Protein AF-A0A9E5SS20-F1 (afdb_monomer)

Secondary structure (DSSP, 8-state):
-BEE--GGGTT-EEEEEEEEEEB---SSS--S-EEEEEEE-SS---TTT--TTTSPP--STT-EEEEE-SSSSEEEEE-HHHHHHHHTT-----EEEEETT--SS----B--SGGG--EEEEEEEPEE-----SSS--HHHHHHT-SPEEPPPEEEEEEEEEPPP---TTSS--

Foldseek 3Di:
DFFFDCVVLAQWQFPFKKKKWAFADPPDDAFDWWKKKKFAFPDADDQAPDAPVRGGDTDPPLIWIWTDGGHRGMTITGNNVVVRVVSPPPDRRGIAIFIPPFDQDADTATDFDDPRHIKMKTKTFHFAPDDPDPDDDDVVVVVVPPPRPTDDIDIDITGIPDTHHDYPPTGGHD

Sequence (174 aa):
LIQFDLRAYANAVVSSAKLRLYSVNDGDVWNAQTTILAKRNTGAFTASSVTYNTMPASPDAGQASCTASGYNTWYEWDVKQIVQAWLSGTANYGLTLIQDGLTTARGKVFKKSGAYAPQLVLDYYWPVKIAASQGGISKQVLSMMIAPAAGPVSKKVIGMKTAPVAGPINRTVF

Solvent-accessible surface area (backbone atoms only — not comparable to full-atom values): 10159 Å² total; per-residue (Å²): 81,45,34,65,82,56,78,95,46,59,63,36,46,64,76,42,26,33,40,36,40,27,27,45,82,85,86,80,77,80,64,71,73,43,44,36,33,45,16,54,26,77,38,76,82,56,60,92,69,40,36,85,90,60,50,53,62,53,56,75,81,82,45,24,64,34,78,46,66,64,57,73,43,76,46,62,26,67,38,37,70,56,51,36,44,33,25,72,71,43,82,81,41,29,33,40,60,40,53,60,82,79,58,86,60,78,62,68,35,50,42,69,56,75,99,45,29,39,33,40,41,37,30,30,26,48,64,46,80,82,77,79,70,95,77,88,78,52,73,64,61,56,62,73,52,76,57,59,52,79,41,77,76,42,80,45,81,40,62,58,69,47,65,59,45,84,43,83,90,63,80,62,58,85

Structure (mmCIF, N/CA/C/O backbone):
data_AF-A0A9E5SS20-F1
#
_entry.id   AF-A0A9E5SS20-F1
#
loop_
_atom_site.group_PDB
_atom_site.id
_atom_site.type_symbol
_atom_site.label_atom_id
_atom_site.label_alt_id
_atom_site.label_comp_id
_atom_site.label_asym_id
_atom_site.label_entity_id
_atom_site.label_seq_id
_atom_site.pdbx_PDB_ins_code
_atom_site.Cartn_x
_atom_site.Cartn_y
_atom_site.Cartn_z
_atom_site.occupancy
_atom_site.B_iso_or_equiv
_atom_site.auth_seq_id
_atom_site.auth_comp_id
_atom_site.auth_asym_id
_atom_site.auth_atom_id
_atom_site.pdbx_PDB_model_num
ATOM 1 N N . LEU A 1 1 ? 2.650 -8.645 -6.078 1.00 84.62 1 LEU A N 1
ATOM 2 C CA . LEU A 1 1 ? 1.804 -8.731 -4.865 1.00 84.62 1 LEU A CA 1
ATOM 3 C C . LEU A 1 1 ? 2.618 -8.324 -3.647 1.00 84.62 1 LEU A C 1
ATOM 5 O O . LEU A 1 1 ? 3.794 -8.662 -3.601 1.00 84.62 1 LEU A O 1
ATOM 9 N N . ILE A 1 2 ? 2.018 -7.605 -2.699 1.00 90.19 2 ILE A N 1
ATOM 10 C CA . ILE A 1 2 ? 2.660 -7.122 -1.463 1.00 90.19 2 ILE A CA 1
ATOM 11 C C . ILE A 1 2 ? 1.679 -7.299 -0.301 1.00 90.19 2 ILE A C 1
ATOM 13 O O . ILE A 1 2 ? 0.497 -7.010 -0.459 1.00 90.19 2 ILE A O 1
ATOM 17 N N . GLN A 1 3 ? 2.143 -7.738 0.870 1.00 91.88 3 GLN A N 1
ATOM 18 C CA . GLN A 1 3 ? 1.321 -7.834 2.083 1.00 91.88 3 GLN A CA 1
ATOM 19 C C . GLN A 1 3 ? 2.079 -7.278 3.295 1.00 91.88 3 GLN A C 1
ATOM 21 O O . GLN A 1 3 ? 3.297 -7.427 3.392 1.00 91.88 3 GLN A O 1
ATOM 26 N N . PHE A 1 4 ? 1.348 -6.673 4.233 1.00 93.88 4 PHE A N 1
ATOM 27 C CA . PHE A 1 4 ? 1.859 -6.152 5.505 1.00 93.88 4 PHE A CA 1
ATOM 28 C C . PHE A 1 4 ? 1.163 -6.843 6.679 1.00 93.88 4 PHE A C 1
ATOM 30 O O . PHE A 1 4 ? -0.020 -7.177 6.581 1.00 93.88 4 PHE A O 1
ATOM 37 N N . ASP A 1 5 ? 1.876 -7.049 7.789 1.00 94.38 5 ASP A N 1
ATOM 38 C CA . ASP A 1 5 ? 1.260 -7.531 9.027 1.00 94.38 5 ASP A CA 1
ATOM 39 C C . ASP A 1 5 ? 0.675 -6.360 9.817 1.00 94.38 5 ASP A C 1
ATOM 41 O O . ASP A 1 5 ? 1.409 -5.501 10.301 1.00 94.38 5 ASP A O 1
ATOM 45 N N . LEU A 1 6 ? -0.653 -6.326 9.928 1.00 95.00 6 LEU A N 1
ATOM 46 C CA . LEU A 1 6 ? -1.383 -5.232 10.571 1.00 95.00 6 LEU A CA 1
ATOM 47 C C . LEU A 1 6 ? -2.104 -5.655 11.854 1.00 95.00 6 LEU A C 1
ATOM 49 O O . LEU A 1 6 ? -2.866 -4.873 12.415 1.00 95.00 6 LEU A O 1
ATOM 53 N N . ARG A 1 7 ? -1.869 -6.882 12.336 1.00 92.88 7 ARG A N 1
ATOM 54 C CA . ARG A 1 7 ? -2.598 -7.451 13.482 1.00 92.88 7 ARG A CA 1
ATOM 55 C C . ARG A 1 7 ? -2.479 -6.602 14.751 1.00 92.88 7 ARG A C 1
ATOM 57 O O . ARG A 1 7 ? -3.450 -6.479 15.487 1.00 92.88 7 ARG A O 1
ATOM 64 N N . ALA A 1 8 ? -1.330 -5.958 14.962 1.00 93.25 8 ALA A N 1
ATOM 65 C CA . ALA A 1 8 ? -1.085 -5.075 16.106 1.00 93.25 8 ALA A CA 1
ATOM 66 C C . ALA A 1 8 ? -1.890 -3.756 16.081 1.00 93.25 8 ALA A C 1
ATOM 68 O O . ALA A 1 8 ? -1.910 -3.037 17.076 1.00 93.25 8 ALA A O 1
ATOM 69 N N . TYR A 1 9 ? -2.544 -3.431 14.960 1.00 94.69 9 TYR A N 1
ATOM 70 C CA . TYR A 1 9 ? -3.283 -2.180 14.749 1.00 94.69 9 TYR A CA 1
ATOM 71 C C . TYR A 1 9 ? -4.789 -2.409 14.579 1.00 94.69 9 TYR A C 1
ATOM 73 O O . TYR A 1 9 ? -5.508 -1.502 14.163 1.00 94.69 9 TYR A O 1
ATOM 81 N N . ALA A 1 10 ? -5.279 -3.619 14.863 1.00 92.88 10 ALA A N 1
ATOM 82 C CA . ALA A 1 10 ? -6.698 -3.934 14.759 1.00 92.88 10 ALA A CA 1
ATOM 83 C C . ALA A 1 10 ? -7.544 -2.937 15.571 1.00 92.88 10 ALA A C 1
ATOM 85 O O . ALA A 1 10 ? -7.215 -2.613 16.713 1.00 92.88 10 ALA A O 1
ATOM 86 N N . ASN A 1 11 ? -8.644 -2.470 14.976 1.00 92.06 11 ASN A N 1
ATOM 87 C CA . ASN A 1 11 ? -9.563 -1.466 15.524 1.00 92.06 11 ASN A CA 1
ATOM 88 C C . ASN A 1 11 ? -8.988 -0.051 15.708 1.00 92.06 11 ASN A C 1
ATOM 90 O O . ASN A 1 11 ? -9.674 0.807 16.267 1.00 92.06 11 ASN A O 1
ATOM 94 N N . ALA A 1 12 ? -7.767 0.226 15.243 1.00 93.50 12 ALA A N 1
ATOM 95 C CA . ALA A 1 12 ? -7.291 1.598 15.180 1.00 93.50 12 ALA A CA 1
ATOM 96 C C . ALA A 1 12 ? -8.022 2.389 14.083 1.00 93.50 12 ALA A C 1
ATOM 98 O O . ALA A 1 12 ? -8.405 1.857 13.035 1.00 93.50 12 ALA A O 1
ATOM 99 N N . VAL A 1 13 ? -8.173 3.689 14.320 1.00 94.88 13 VAL A N 1
ATOM 100 C CA . VAL A 1 13 ? -8.615 4.650 13.315 1.00 94.88 13 VAL A CA 1
ATOM 101 C C . VAL A 1 13 ? -7.391 5.167 12.570 1.00 94.88 13 VAL A C 1
ATOM 103 O O . VAL A 1 13 ? -6.417 5.615 13.174 1.00 94.88 13 VAL A O 1
ATOM 106 N N . VAL A 1 14 ? -7.443 5.095 11.245 1.00 96.56 14 VAL A N 1
ATOM 107 C CA . VAL A 1 14 ? -6.374 5.516 10.343 1.00 96.56 14 VAL A CA 1
ATOM 108 C C . VAL A 1 14 ? -6.516 7.006 10.053 1.00 96.56 14 VAL A C 1
ATOM 110 O O . VAL A 1 14 ? -7.458 7.444 9.390 1.00 96.56 14 VAL A O 1
ATOM 113 N N . SER A 1 15 ? -5.538 7.795 10.487 1.00 96.38 15 SER A N 1
ATOM 114 C CA . SER A 1 15 ? -5.410 9.201 10.097 1.00 96.38 15 SER A CA 1
ATOM 115 C C . SER A 1 15 ? -4.852 9.315 8.676 1.00 96.38 15 SER A C 1
ATOM 117 O O . SER A 1 15 ? -5.426 10.031 7.852 1.00 96.38 15 SER A O 1
ATOM 119 N N . SER A 1 16 ? -3.795 8.554 8.372 1.00 97.38 16 SER A N 1
ATOM 120 C CA . SER A 1 16 ? -3.125 8.479 7.066 1.00 97.38 16 SER A CA 1
ATOM 121 C C . SER A 1 16 ? -2.531 7.085 6.859 1.00 97.38 16 SER A C 1
ATOM 123 O O . SER A 1 16 ? -2.025 6.490 7.808 1.00 97.38 16 SER A O 1
ATOM 125 N N . ALA A 1 17 ? -2.557 6.559 5.633 1.00 98.25 17 ALA A N 1
ATOM 126 C CA . ALA A 1 17 ? -1.771 5.379 5.292 1.00 98.25 17 ALA A CA 1
ATOM 127 C C . ALA A 1 17 ? -1.193 5.499 3.884 1.00 98.25 17 ALA A C 1
ATOM 129 O O . ALA A 1 17 ? -1.929 5.622 2.908 1.00 98.25 17 ALA A O 1
ATOM 130 N N . LYS A 1 18 ? 0.134 5.420 3.784 1.00 98.50 18 LYS A N 1
ATOM 131 C CA . LYS A 1 18 ? 0.866 5.536 2.525 1.00 98.50 18 LYS A CA 1
ATOM 132 C C . LYS A 1 18 ? 1.660 4.274 2.243 1.00 98.50 18 LYS A C 1
ATOM 134 O O . LYS A 1 18 ? 2.557 3.924 3.010 1.00 98.50 18 LYS A O 1
ATOM 139 N N . LEU A 1 19 ? 1.371 3.614 1.128 1.00 98.12 19 LEU A N 1
ATOM 140 C CA . LEU A 1 19 ? 2.280 2.616 0.568 1.00 98.12 19 LEU A CA 1
ATOM 141 C C . LEU A 1 19 ? 3.439 3.368 -0.083 1.00 98.12 19 LEU A C 1
ATOM 143 O O . LEU A 1 19 ? 3.188 4.246 -0.901 1.00 98.12 19 LEU A O 1
ATOM 147 N N . ARG A 1 20 ? 4.683 3.022 0.251 1.00 97.25 20 ARG A N 1
ATOM 148 C CA . ARG A 1 20 ? 5.891 3.600 -0.348 1.00 97.25 20 ARG A CA 1
ATOM 149 C C . ARG A 1 20 ? 6.701 2.521 -1.050 1.00 97.25 20 ARG A C 1
ATOM 151 O O . ARG A 1 20 ? 7.019 1.494 -0.446 1.00 97.25 20 ARG A O 1
ATOM 158 N N . LEU A 1 21 ? 7.062 2.778 -2.304 1.00 95.06 21 LEU A N 1
ATOM 159 C CA . LEU A 1 21 ? 7.935 1.920 -3.109 1.00 95.06 21 LEU A CA 1
ATOM 160 C C . LEU A 1 21 ? 9.080 2.745 -3.680 1.00 95.06 21 LEU A C 1
ATOM 162 O O . LEU A 1 21 ? 8.854 3.822 -4.228 1.00 95.06 21 LEU A O 1
ATOM 166 N N . TYR A 1 22 ? 10.304 2.242 -3.555 1.00 93.06 22 TYR A N 1
ATOM 167 C CA . TYR A 1 22 ? 11.481 2.925 -4.074 1.00 93.06 22 TYR A CA 1
ATOM 168 C C . TYR A 1 22 ? 11.781 2.442 -5.485 1.00 93.06 22 TYR A C 1
ATOM 170 O O . TYR A 1 22 ? 12.076 1.259 -5.689 1.00 93.06 22 TYR A O 1
ATOM 178 N N . SER A 1 23 ? 11.676 3.340 -6.459 1.00 90.44 23 SER A N 1
ATOM 179 C CA . SER A 1 23 ? 11.982 3.017 -7.847 1.00 90.44 23 SER A CA 1
ATOM 180 C C . SER A 1 23 ? 13.481 3.017 -8.086 1.00 90.44 23 SER A C 1
ATOM 182 O O . SER A 1 23 ? 14.207 3.822 -7.505 1.00 90.44 23 SER A O 1
ATOM 184 N N . VAL A 1 24 ? 13.943 2.134 -8.964 1.00 86.75 24 VAL A N 1
ATOM 185 C CA . VAL A 1 24 ? 15.347 2.040 -9.367 1.00 86.75 24 VAL A CA 1
ATOM 186 C C . VAL A 1 24 ? 15.483 2.042 -10.871 1.00 86.75 24 VAL A C 1
ATOM 188 O O . VAL A 1 24 ? 14.565 1.649 -11.584 1.00 86.75 24 VAL A O 1
ATOM 191 N N . ASN A 1 25 ? 16.656 2.462 -11.332 1.00 83.19 25 ASN A N 1
ATOM 192 C CA . ASN A 1 25 ? 17.045 2.279 -12.717 1.00 83.19 25 ASN A CA 1
ATOM 193 C C . ASN A 1 25 ? 17.511 0.830 -12.938 1.00 83.19 25 ASN A C 1
ATOM 195 O O . ASN A 1 25 ? 18.437 0.383 -12.258 1.00 83.19 25 ASN A O 1
ATOM 199 N N . ASP A 1 26 ? 16.871 0.114 -13.863 1.00 73.50 26 ASP A N 1
ATOM 200 C CA . ASP A 1 26 ? 17.283 -1.224 -14.316 1.00 73.50 26 ASP A CA 1
ATOM 201 C C . ASP A 1 26 ? 17.996 -1.212 -15.683 1.00 73.50 26 ASP A C 1
ATOM 203 O O . ASP A 1 26 ? 18.465 -2.255 -16.121 1.00 73.50 26 ASP A O 1
ATOM 207 N N . GLY A 1 27 ? 18.115 -0.044 -16.327 1.00 65.38 27 GLY A N 1
ATOM 208 C CA . GLY A 1 27 ? 18.790 0.141 -17.612 1.00 65.38 27 GLY A CA 1
ATOM 209 C C . GLY A 1 27 ? 17.920 -0.015 -18.863 1.00 65.38 27 GLY A C 1
ATOM 210 O O . GLY A 1 27 ? 18.401 0.342 -19.934 1.00 65.38 27 GLY A O 1
ATOM 211 N N . ASP A 1 28 ? 16.665 -0.474 -18.761 1.00 59.41 28 ASP A N 1
ATOM 212 C CA . ASP A 1 28 ? 15.953 -0.972 -19.947 1.00 59.41 28 ASP A CA 1
ATOM 213 C C . ASP A 1 28 ? 14.951 0.013 -20.592 1.00 59.41 28 ASP A C 1
ATOM 215 O O . ASP A 1 28 ? 14.924 0.069 -21.816 1.00 59.41 28 ASP A O 1
ATOM 219 N N . VAL A 1 29 ? 14.149 0.829 -19.875 1.00 58.62 29 VAL A N 1
ATOM 220 C CA . VAL A 1 29 ? 13.215 1.810 -20.513 1.00 58.62 29 VAL A CA 1
ATOM 221 C C . VAL A 1 29 ? 12.691 2.888 -19.518 1.00 58.62 29 VAL A C 1
ATOM 223 O O . VAL A 1 29 ? 11.607 2.693 -18.984 1.00 58.62 29 VAL A O 1
ATOM 226 N N . TRP A 1 30 ? 13.360 4.027 -19.215 1.00 54.06 30 TRP A N 1
ATOM 227 C CA . TRP A 1 30 ? 12.996 4.781 -17.970 1.00 54.06 30 TRP A CA 1
ATOM 228 C C . TRP A 1 30 ? 12.893 6.318 -17.907 1.00 54.06 30 TRP A C 1
ATOM 230 O O . TRP A 1 30 ? 13.407 6.950 -16.987 1.00 54.06 30 TRP A O 1
ATOM 240 N N . ASN A 1 31 ? 12.042 6.931 -18.727 1.00 57.00 31 ASN A N 1
ATOM 241 C CA . ASN A 1 31 ? 11.512 8.285 -18.454 1.00 57.00 31 ASN A CA 1
ATOM 242 C C . ASN A 1 31 ? 9.999 8.432 -18.670 1.00 57.00 31 ASN A C 1
ATOM 244 O O . ASN A 1 31 ? 9.422 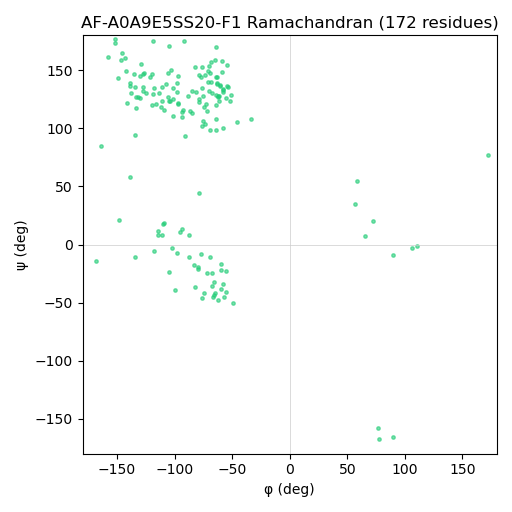9.433 -18.245 1.00 57.00 31 ASN A O 1
ATOM 248 N N . ALA A 1 32 ? 9.345 7.439 -19.278 1.00 68.00 32 ALA A N 1
ATOM 249 C CA . ALA A 1 32 ? 7.914 7.494 -19.513 1.00 68.00 32 ALA A CA 1
A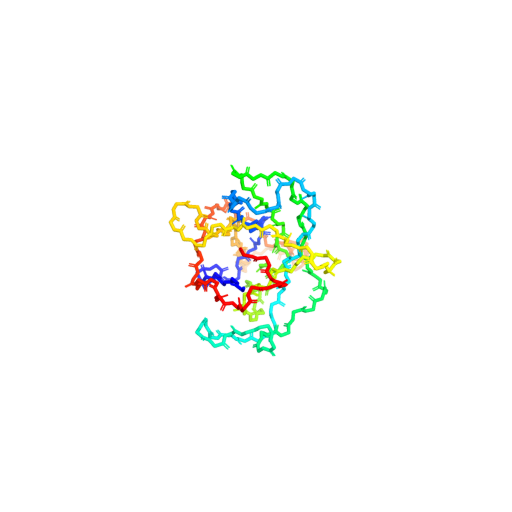TOM 250 C C . ALA A 1 32 ? 7.166 7.589 -18.181 1.00 68.00 32 ALA A C 1
ATOM 252 O O . ALA A 1 32 ? 7.392 6.811 -17.247 1.00 68.00 32 ALA A O 1
ATOM 253 N N . GLN A 1 33 ? 6.287 8.576 -18.091 1.00 80.19 33 GLN A N 1
ATOM 254 C CA . GLN A 1 33 ? 5.346 8.690 -16.997 1.00 80.19 33 GLN A CA 1
ATOM 255 C C . GLN A 1 33 ? 4.428 7.460 -17.016 1.00 80.19 33 GLN A C 1
ATOM 257 O O . GLN A 1 33 ? 3.850 7.131 -18.049 1.00 80.19 33 GLN A O 1
ATOM 262 N N . THR A 1 34 ? 4.306 6.765 -15.886 1.00 84.50 34 THR A N 1
ATOM 263 C CA . THR A 1 34 ? 3.469 5.563 -15.777 1.00 84.50 34 THR A CA 1
ATOM 264 C C . THR A 1 34 ? 2.562 5.686 -14.570 1.00 84.50 34 THR A C 1
ATOM 266 O O . THR A 1 34 ? 3.047 5.886 -13.458 1.00 84.50 34 THR A O 1
ATOM 269 N N . THR A 1 35 ? 1.259 5.522 -14.769 1.00 89.50 35 THR A N 1
ATOM 270 C CA . THR A 1 35 ? 0.310 5.397 -13.661 1.00 89.50 35 THR A CA 1
ATOM 271 C C . THR A 1 35 ? 0.262 3.949 -13.198 1.00 89.50 35 THR A C 1
ATOM 273 O O . THR A 1 35 ? 0.174 3.023 -14.002 1.00 89.50 35 THR A O 1
ATOM 276 N N . ILE A 1 36 ? 0.358 3.743 -11.890 1.00 90.44 36 ILE A N 1
ATOM 277 C CA . ILE A 1 36 ? 0.360 2.423 -11.266 1.00 90.44 36 ILE A CA 1
ATOM 278 C C . ILE A 1 36 ? -0.745 2.398 -10.223 1.00 90.44 36 ILE A C 1
ATOM 280 O O . ILE A 1 36 ? -0.836 3.286 -9.373 1.00 90.44 36 ILE A O 1
ATOM 284 N N . LEU A 1 37 ? -1.562 1.359 -10.285 1.00 93.50 37 LEU A N 1
ATOM 285 C CA . LEU A 1 37 ? -2.708 1.110 -9.431 1.00 93.50 37 LEU A CA 1
ATOM 286 C C . LEU A 1 37 ? -2.311 0.135 -8.324 1.00 93.50 37 LEU A C 1
ATOM 288 O O . LEU A 1 37 ? -1.743 -0.923 -8.595 1.00 93.50 37 LEU A O 1
ATOM 292 N N . ALA A 1 38 ? -2.637 0.477 -7.083 1.00 94.75 38 ALA A N 1
ATOM 293 C CA . ALA A 1 38 ? -2.584 -0.409 -5.933 1.00 94.75 38 ALA A CA 1
ATOM 294 C C . ALA A 1 38 ? -4.003 -0.892 -5.618 1.00 94.75 38 ALA A C 1
ATOM 296 O O . ALA A 1 38 ? -4.859 -0.121 -5.178 1.00 94.75 38 ALA A O 1
ATOM 297 N N . LYS A 1 39 ? -4.241 -2.183 -5.852 1.00 94.00 39 LYS A N 1
ATOM 298 C CA . LYS A 1 39 ? -5.566 -2.809 -5.805 1.00 94.00 39 LYS A CA 1
ATOM 299 C C . LYS A 1 39 ? -5.605 -3.867 -4.714 1.00 94.00 39 LYS A C 1
ATOM 301 O O . LYS A 1 39 ? -4.684 -4.676 -4.599 1.00 94.00 39 LYS A O 1
ATOM 306 N N . ARG A 1 40 ? -6.668 -3.889 -3.911 1.00 95.00 40 ARG A N 1
ATOM 307 C CA . ARG A 1 40 ? -6.828 -4.873 -2.833 1.00 95.00 40 ARG A CA 1
ATOM 308 C C . ARG A 1 40 ? -7.093 -6.265 -3.401 1.00 95.00 40 ARG A C 1
ATOM 310 O O . ARG A 1 40 ? -7.997 -6.437 -4.211 1.00 95.00 40 ARG A O 1
ATOM 317 N N . ASN A 1 41 ? -6.372 -7.267 -2.911 1.00 93.81 41 ASN A N 1
ATOM 318 C CA . ASN A 1 41 ? -6.647 -8.662 -3.245 1.00 93.81 41 ASN A CA 1
ATOM 319 C C . ASN A 1 41 ? -7.911 -9.159 -2.533 1.00 93.81 41 ASN A C 1
ATOM 321 O O . ASN A 1 41 ? -8.181 -8.790 -1.389 1.00 93.81 41 ASN A O 1
ATOM 325 N N . THR A 1 42 ? -8.661 -10.038 -3.190 1.00 93.38 42 THR A N 1
ATOM 326 C CA . THR A 1 42 ? -9.875 -10.667 -2.633 1.00 93.38 42 THR A CA 1
ATOM 327 C C . THR A 1 42 ? -9.639 -12.067 -2.064 1.00 93.38 42 THR A C 1
ATOM 329 O O . THR A 1 42 ? -10.526 -12.609 -1.414 1.00 93.38 42 THR A O 1
ATOM 332 N N . GLY A 1 43 ? -8.442 -12.632 -2.250 1.00 91.75 43 GLY A N 1
ATOM 333 C CA . GLY A 1 43 ? -8.070 -13.950 -1.740 1.00 91.75 43 GLY A CA 1
ATOM 334 C C . GLY A 1 43 ? -6.595 -14.034 -1.362 1.00 91.75 43 GLY A C 1
ATOM 335 O O . GLY A 1 43 ? -5.774 -13.231 -1.814 1.00 91.75 43 GLY A O 1
ATOM 336 N N . ALA A 1 44 ? -6.268 -15.005 -0.510 1.00 89.12 44 ALA A N 1
ATOM 337 C CA . ALA A 1 44 ? -4.901 -15.264 -0.074 1.00 89.12 44 ALA A CA 1
ATOM 338 C C . ALA A 1 44 ? -4.012 -15.733 -1.237 1.00 89.12 44 ALA A C 1
ATOM 340 O O . ALA A 1 44 ? -4.494 -16.241 -2.247 1.00 89.12 44 ALA A O 1
ATOM 341 N N . PHE A 1 45 ? -2.698 -15.588 -1.073 1.00 85.88 45 PHE A N 1
ATOM 342 C CA . PHE A 1 45 ? -1.717 -16.075 -2.034 1.00 85.88 45 PHE A CA 1
ATOM 343 C C . PHE A 1 45 ? -0.486 -16.631 -1.323 1.00 85.88 45 PHE A C 1
ATOM 345 O O . PHE A 1 45 ? -0.089 -16.131 -0.270 1.00 85.88 45 PHE A O 1
ATOM 352 N N . THR A 1 46 ? 0.155 -17.624 -1.940 1.00 81.06 46 THR A N 1
ATOM 353 C CA . THR A 1 46 ? 1.459 -18.128 -1.499 1.00 81.06 46 THR A CA 1
ATOM 354 C C . THR A 1 46 ? 2.531 -17.599 -2.432 1.00 81.06 46 THR A C 1
ATOM 356 O O . THR A 1 46 ? 2.483 -17.841 -3.640 1.00 81.06 46 THR A O 1
ATOM 359 N N . ALA A 1 47 ? 3.519 -16.903 -1.870 1.00 73.94 47 ALA A N 1
ATOM 360 C CA . ALA A 1 47 ? 4.536 -16.195 -2.638 1.00 73.94 47 ALA A CA 1
ATOM 361 C C . ALA A 1 47 ? 5.380 -17.096 -3.573 1.00 73.94 47 ALA A C 1
ATOM 363 O O . ALA A 1 47 ? 6.013 -16.605 -4.488 1.00 73.94 47 ALA A O 1
ATOM 364 N N . SER A 1 48 ? 5.406 -18.413 -3.402 1.00 75.69 48 SER A N 1
ATOM 365 C CA . SER A 1 48 ? 6.107 -19.314 -4.331 1.00 75.69 48 SER A CA 1
ATOM 366 C C . SER A 1 48 ? 5.260 -19.769 -5.529 1.00 75.69 48 SER A C 1
ATOM 368 O O . SER A 1 48 ? 5.797 -20.363 -6.454 1.00 75.69 48 SER A O 1
ATOM 370 N N . SER A 1 49 ? 3.947 -19.514 -5.521 1.00 73.00 49 SER A N 1
ATOM 371 C CA . SER A 1 49 ? 2.975 -20.116 -6.460 1.00 73.00 49 SER A CA 1
ATOM 372 C C . SER A 1 49 ? 2.249 -19.116 -7.365 1.00 73.00 49 SER A C 1
ATOM 374 O O . SER A 1 49 ? 1.470 -19.500 -8.239 1.00 73.00 49 SER A O 1
ATOM 376 N N . VAL A 1 50 ? 2.467 -17.819 -7.143 1.00 80.56 50 VAL A N 1
ATOM 377 C CA . VAL A 1 50 ? 1.774 -16.773 -7.897 1.00 80.56 50 VAL A CA 1
ATOM 378 C C . VAL A 1 50 ? 2.427 -16.601 -9.257 1.00 80.56 50 VAL A C 1
ATOM 380 O O . VAL A 1 50 ? 3.601 -16.268 -9.377 1.00 80.56 50 VAL A O 1
ATOM 383 N N . THR A 1 51 ? 1.600 -16.723 -10.278 1.00 80.25 51 THR A N 1
ATOM 384 C CA . THR A 1 51 ? 1.856 -16.335 -11.658 1.00 80.25 51 THR A CA 1
ATOM 385 C C . THR A 1 51 ? 0.838 -15.267 -12.050 1.00 80.25 51 THR A C 1
ATOM 387 O O . THR A 1 51 ? -0.087 -14.977 -11.290 1.00 80.25 51 THR A O 1
ATOM 390 N N . TYR A 1 52 ? 0.957 -14.706 -13.254 1.00 71.88 52 TYR A N 1
ATOM 391 C CA . TYR A 1 52 ? -0.070 -13.804 -13.786 1.00 71.88 52 TYR A CA 1
ATOM 392 C C . TYR A 1 52 ? -1.465 -14.454 -13.799 1.00 71.88 52 TYR A C 1
ATOM 394 O O . TYR A 1 52 ? -2.444 -13.825 -13.415 1.00 71.88 52 TYR A O 1
ATOM 402 N N . ASN A 1 53 ? -1.544 -15.736 -14.163 1.00 77.56 53 ASN A N 1
ATOM 403 C CA . ASN A 1 53 ? -2.811 -16.465 -14.263 1.00 77.56 53 ASN A CA 1
ATOM 404 C C . ASN A 1 53 ? -3.344 -16.944 -12.905 1.00 77.56 53 ASN A C 1
ATOM 406 O O . ASN A 1 53 ? -4.522 -17.261 -12.792 1.00 77.56 53 ASN A O 1
ATOM 410 N N . THR A 1 54 ? -2.485 -17.029 -11.884 1.00 81.81 54 THR A N 1
ATOM 411 C CA . THR A 1 54 ? -2.839 -17.559 -10.555 1.00 81.81 54 THR A CA 1
ATOM 412 C C . THR A 1 54 ? -2.848 -16.487 -9.465 1.00 81.81 54 THR A C 1
ATOM 414 O O . THR A 1 54 ? -2.972 -16.810 -8.283 1.00 81.81 54 THR A O 1
ATOM 417 N N . MET A 1 55 ? -2.709 -15.206 -9.825 1.00 82.94 55 MET A N 1
ATOM 418 C CA . MET A 1 55 ? -2.818 -14.121 -8.854 1.00 82.94 55 MET A CA 1
ATOM 419 C C . MET A 1 55 ? -4.266 -13.965 -8.359 1.00 82.94 55 MET A C 1
ATOM 421 O O . MET A 1 55 ? -5.204 -14.177 -9.130 1.00 82.94 55 MET A O 1
ATOM 425 N N . PRO A 1 56 ? -4.478 -13.556 -7.095 1.00 88.19 56 PRO A N 1
ATOM 426 C CA . PRO A 1 56 ? -5.818 -13.269 -6.598 1.00 88.19 56 PRO A CA 1
ATOM 427 C C . PRO A 1 56 ? -6.511 -12.175 -7.411 1.00 88.19 56 PRO A C 1
ATOM 429 O O . PRO A 1 56 ? -5.875 -11.213 -7.851 1.00 88.19 56 PRO A O 1
ATOM 432 N N . ALA A 1 57 ? -7.836 -12.262 -7.527 1.00 91.12 57 ALA A N 1
ATOM 433 C CA . ALA A 1 57 ? -8.618 -11.192 -8.130 1.00 91.12 57 ALA A CA 1
ATOM 434 C C . ALA A 1 57 ? -8.461 -9.885 -7.332 1.00 91.12 57 ALA A C 1
ATOM 436 O O . ALA A 1 57 ? -8.508 -9.880 -6.094 1.00 91.12 57 ALA A O 1
ATOM 437 N N . SER A 1 58 ? -8.290 -8.778 -8.055 1.00 91.00 58 SER A N 1
ATOM 438 C CA . SER A 1 58 ? -8.085 -7.440 -7.499 1.00 91.00 58 SER A CA 1
ATOM 439 C C . SER A 1 58 ? -8.970 -6.411 -8.232 1.00 91.00 58 SER A C 1
ATOM 441 O O . SER A 1 58 ? -8.606 -5.933 -9.312 1.00 91.00 58 SER A O 1
ATOM 443 N N . PRO A 1 59 ? -10.171 -6.102 -7.704 1.00 90.62 59 PRO A N 1
ATOM 444 C CA . PRO A 1 59 ? -11.123 -5.198 -8.356 1.00 90.62 59 PRO A CA 1
ATOM 445 C C . PRO A 1 59 ? -10.620 -3.748 -8.381 1.00 90.62 59 PRO A C 1
ATOM 447 O O . PRO A 1 59 ? -9.797 -3.360 -7.554 1.00 90.62 59 PRO A O 1
ATOM 450 N N . ASP A 1 60 ? -11.131 -2.943 -9.318 1.00 89.75 60 ASP A N 1
ATOM 451 C CA . ASP A 1 60 ? -10.798 -1.510 -9.437 1.00 89.75 60 ASP A CA 1
ATOM 452 C C . ASP A 1 60 ? -11.418 -0.652 -8.325 1.00 89.75 60 ASP A C 1
ATOM 454 O O . ASP A 1 60 ? -10.907 0.414 -7.986 1.00 89.75 60 ASP A O 1
ATOM 458 N N . ALA A 1 61 ? -12.523 -1.113 -7.731 1.00 89.50 61 ALA A N 1
ATOM 459 C CA . ALA A 1 61 ? -13.223 -0.376 -6.688 1.00 89.50 61 ALA A CA 1
ATOM 460 C C . ALA A 1 61 ? -12.326 -0.149 -5.458 1.00 89.50 61 ALA A C 1
ATOM 462 O O . ALA A 1 61 ? -11.830 -1.098 -4.846 1.00 89.50 61 ALA A O 1
ATOM 463 N N . GLY A 1 62 ? -12.151 1.121 -5.079 1.00 88.31 62 GLY A N 1
ATOM 464 C CA . GLY A 1 62 ? -11.339 1.515 -3.924 1.00 88.31 62 GLY A CA 1
ATOM 465 C C . GLY A 1 62 ? -9.829 1.361 -4.128 1.00 88.31 62 GLY A C 1
ATOM 466 O O . GLY A 1 62 ? -9.098 1.264 -3.143 1.00 88.31 62 GLY A O 1
ATOM 467 N N . GLN A 1 63 ? -9.356 1.299 -5.378 1.00 95.06 63 GLN A N 1
ATOM 468 C CA . GLN A 1 63 ? -7.927 1.311 -5.682 1.00 95.06 63 GLN A CA 1
ATOM 469 C C . GLN A 1 63 ? -7.288 2.675 -5.406 1.00 95.06 63 GLN A C 1
ATOM 471 O O . GLN A 1 63 ? -7.933 3.716 -5.512 1.00 95.06 63 GLN A O 1
ATOM 476 N N . ALA A 1 64 ? -5.990 2.662 -5.123 1.00 97.00 64 ALA A N 1
ATOM 477 C CA . ALA A 1 64 ? -5.167 3.863 -5.077 1.00 97.00 64 ALA A CA 1
ATOM 478 C C . ALA A 1 64 ? -4.308 3.957 -6.340 1.00 97.00 64 ALA A C 1
ATOM 480 O O . ALA A 1 64 ? -3.896 2.933 -6.881 1.00 97.00 64 ALA A O 1
ATOM 481 N N . SER A 1 65 ? -3.967 5.163 -6.783 1.00 95.88 65 SER A N 1
ATOM 482 C CA . SER A 1 65 ? -3.111 5.381 -7.953 1.00 95.88 65 SER A CA 1
ATOM 483 C C . SER A 1 65 ? -1.929 6.284 -7.623 1.00 95.88 65 SER A C 1
ATOM 485 O O . SER A 1 65 ? -2.054 7.210 -6.826 1.00 95.88 65 SER A O 1
ATOM 487 N N . CYS A 1 66 ? -0.801 6.048 -8.283 1.00 94.62 66 CYS A N 1
ATOM 488 C CA . CYS A 1 66 ? 0.352 6.940 -8.267 1.00 94.62 66 CYS A CA 1
ATOM 489 C C . CYS A 1 66 ? 0.915 7.042 -9.680 1.00 94.62 66 CYS A C 1
ATOM 491 O O . CYS A 1 66 ? 1.154 6.022 -10.332 1.00 94.62 66 CYS A O 1
ATOM 493 N N . THR A 1 67 ? 1.139 8.268 -10.134 1.00 91.69 67 THR A N 1
ATOM 494 C CA . THR A 1 67 ? 1.780 8.543 -11.416 1.00 91.69 67 THR A CA 1
ATOM 495 C C . THR A 1 67 ? 3.271 8.735 -11.185 1.00 91.69 67 THR A C 1
ATOM 497 O O . THR A 1 67 ? 3.697 9.721 -10.590 1.00 91.69 67 THR A O 1
ATOM 500 N N . ALA A 1 68 ? 4.066 7.769 -11.636 1.00 87.00 68 ALA A N 1
ATOM 501 C CA . ALA A 1 68 ? 5.500 7.721 -11.406 1.00 87.00 68 ALA A CA 1
ATOM 502 C C . ALA A 1 68 ? 6.294 8.181 -12.639 1.00 87.00 68 ALA A C 1
ATOM 504 O O . ALA A 1 68 ? 6.169 7.613 -13.729 1.00 87.00 68 ALA A O 1
ATOM 505 N N . SER A 1 69 ? 7.170 9.167 -12.445 1.00 84.75 69 SER A N 1
ATOM 506 C CA . SER A 1 69 ? 8.088 9.712 -13.455 1.00 84.75 69 SER A CA 1
ATOM 507 C C . SER A 1 69 ? 9.512 9.811 -12.905 1.00 84.75 69 SER A C 1
ATOM 509 O O . SER A 1 69 ? 9.713 10.427 -11.856 1.00 84.75 69 SER A O 1
ATOM 511 N N . GLY A 1 70 ? 10.492 9.239 -13.605 1.00 85.31 70 GLY A N 1
ATOM 512 C CA . GLY A 1 70 ? 11.874 9.126 -13.122 1.00 85.31 70 GLY A CA 1
ATOM 513 C C . GLY A 1 70 ? 12.146 7.845 -12.321 1.00 85.31 70 GLY A C 1
ATOM 514 O O . GLY A 1 70 ? 11.375 6.887 -12.388 1.00 85.31 70 GLY A O 1
ATOM 515 N N . TYR A 1 71 ? 13.278 7.826 -11.610 1.00 88.19 71 TYR A N 1
ATOM 516 C CA . TYR A 1 71 ? 13.800 6.682 -10.851 1.00 88.19 71 TYR A CA 1
ATOM 517 C C . TYR A 1 71 ? 14.656 7.150 -9.654 1.00 88.19 71 TYR A C 1
ATOM 519 O O . TYR A 1 71 ? 14.873 8.346 -9.471 1.00 88.19 71 TYR A O 1
ATOM 527 N N . ASN A 1 72 ? 15.148 6.209 -8.835 1.00 90.12 72 ASN A N 1
ATOM 528 C CA . ASN A 1 72 ? 15.926 6.454 -7.607 1.00 90.12 72 ASN A CA 1
ATOM 529 C C . ASN A 1 72 ? 15.197 7.336 -6.580 1.00 90.12 72 ASN A C 1
ATOM 531 O O . ASN A 1 72 ? 15.806 8.115 -5.844 1.00 90.12 72 ASN A O 1
ATOM 535 N N . THR A 1 73 ? 13.877 7.187 -6.508 1.00 92.88 73 THR A N 1
ATOM 536 C CA . THR A 1 73 ? 13.023 7.944 -5.594 1.00 92.88 73 THR A CA 1
ATOM 537 C C . THR A 1 73 ? 11.882 7.089 -5.055 1.00 92.88 73 THR A C 1
ATOM 539 O O . THR A 1 73 ? 11.530 6.052 -5.623 1.00 92.88 73 THR A O 1
ATOM 542 N N . TRP A 1 74 ? 11.306 7.529 -3.940 1.00 95.62 74 TRP A N 1
ATOM 543 C CA . TRP A 1 74 ? 10.106 6.937 -3.365 1.00 95.62 74 TRP A CA 1
ATOM 544 C C . TRP A 1 74 ? 8.862 7.465 -4.074 1.00 95.62 74 TRP A C 1
ATOM 546 O O . TRP A 1 74 ? 8.670 8.674 -4.176 1.00 95.62 74 TRP A O 1
ATOM 556 N N . TYR A 1 75 ? 7.985 6.552 -4.476 1.00 95.50 75 TYR A N 1
ATOM 557 C CA . TYR A 1 75 ? 6.619 6.861 -4.884 1.00 95.50 75 TYR A CA 1
ATOM 558 C C . TYR A 1 75 ? 5.645 6.422 -3.806 1.00 95.50 75 TYR A C 1
ATOM 560 O O . TYR A 1 75 ? 5.896 5.438 -3.101 1.00 95.50 75 TYR A O 1
ATOM 568 N N . GLU A 1 76 ? 4.550 7.166 -3.675 1.00 97.88 76 GLU A N 1
ATOM 569 C CA . GLU A 1 76 ? 3.580 6.982 -2.604 1.00 97.88 76 GLU A CA 1
ATOM 570 C C . GLU A 1 76 ? 2.166 6.824 -3.162 1.00 97.88 76 GLU A C 1
ATOM 572 O O . GLU A 1 76 ? 1.742 7.587 -4.030 1.00 97.88 76 GLU A O 1
ATOM 577 N N . TRP A 1 77 ? 1.431 5.856 -2.623 1.00 98.12 77 TRP A N 1
ATOM 578 C CA . TRP A 1 77 ? 0.004 5.667 -2.867 1.00 98.12 77 TRP A CA 1
ATOM 579 C C . TRP A 1 77 ? -0.743 5.935 -1.567 1.00 98.12 77 TRP A C 1
ATOM 581 O O . TRP A 1 77 ? -0.391 5.353 -0.536 1.00 98.12 77 TRP A O 1
ATOM 591 N N . ASP A 1 78 ? -1.785 6.765 -1.615 1.00 98.25 78 ASP A N 1
ATOM 592 C CA . ASP A 1 78 ? -2.722 6.897 -0.498 1.00 98.25 78 ASP A CA 1
ATOM 593 C C . ASP A 1 78 ? -3.621 5.659 -0.442 1.00 98.25 78 ASP A C 1
ATOM 595 O O . ASP A 1 78 ? -4.534 5.486 -1.244 1.00 98.25 78 ASP A O 1
ATOM 599 N N . VAL A 1 79 ? -3.334 4.778 0.512 1.00 98.25 79 VAL A N 1
ATOM 600 C CA . VAL A 1 79 ? -4.060 3.524 0.738 1.00 98.25 79 VAL A CA 1
ATOM 601 C C . VAL A 1 79 ? -4.885 3.581 2.023 1.00 98.25 79 VAL A C 1
ATOM 603 O O . VAL A 1 79 ? -5.282 2.536 2.544 1.00 98.25 79 VAL A O 1
ATOM 606 N N . LYS A 1 80 ? -5.166 4.783 2.549 1.00 97.88 80 LYS A N 1
ATOM 607 C CA . LYS A 1 80 ? -5.905 4.991 3.803 1.00 97.88 80 LYS A CA 1
ATOM 608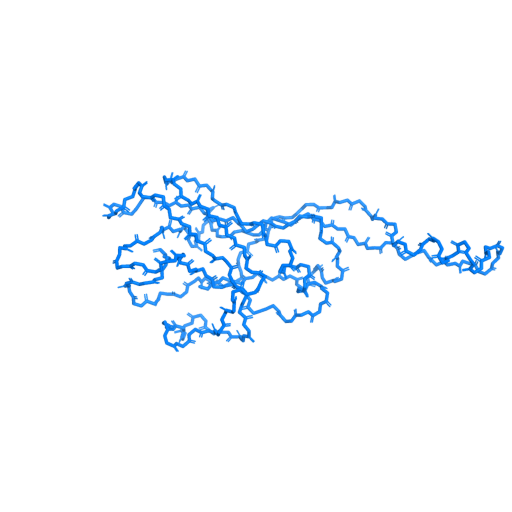 C C . LYS A 1 80 ? -7.199 4.193 3.863 1.00 97.88 80 LYS A C 1
ATOM 610 O O . LYS A 1 80 ? -7.429 3.496 4.846 1.00 97.88 80 LYS A O 1
ATOM 615 N N . GLN A 1 81 ? -8.030 4.271 2.825 1.00 96.88 81 GLN A N 1
ATOM 616 C CA . GLN A 1 81 ? -9.327 3.589 2.806 1.00 96.88 81 GLN A CA 1
ATOM 617 C C . GLN A 1 81 ? -9.176 2.062 2.833 1.00 96.88 81 GLN A C 1
ATOM 619 O O . GLN A 1 81 ? -9.876 1.386 3.586 1.00 96.88 81 GLN A O 1
ATOM 624 N N . ILE A 1 82 ? -8.220 1.522 2.069 1.00 97.44 82 ILE A N 1
ATOM 625 C CA . ILE A 1 82 ? -7.928 0.083 2.037 1.00 97.44 82 ILE A CA 1
ATOM 626 C C . ILE A 1 82 ? -7.460 -0.391 3.418 1.00 97.44 82 ILE A C 1
ATOM 628 O O . ILE A 1 82 ? -7.968 -1.383 3.942 1.00 97.44 82 ILE A O 1
ATOM 632 N N . VAL A 1 83 ? -6.517 0.337 4.022 1.00 97.81 83 VAL A N 1
ATOM 633 C CA . VAL A 1 83 ? -5.965 -0.005 5.336 1.00 97.81 83 VAL A CA 1
ATOM 634 C C . VAL A 1 83 ? -7.028 0.121 6.422 1.00 97.81 83 VAL A C 1
ATOM 636 O O . VAL A 1 83 ? -7.163 -0.798 7.223 1.00 97.81 83 VAL A O 1
ATOM 639 N N . GLN A 1 84 ? -7.836 1.184 6.417 1.00 97.50 84 GLN A N 1
ATOM 640 C CA . GLN A 1 84 ? -8.941 1.343 7.364 1.00 97.50 84 GLN A CA 1
ATOM 641 C C . GLN A 1 84 ? -9.914 0.163 7.284 1.00 97.50 84 GLN A C 1
ATOM 643 O O . GLN A 1 84 ? -10.274 -0.389 8.320 1.00 97.50 84 GLN A O 1
ATOM 648 N N . ALA A 1 85 ? -10.290 -0.276 6.078 1.00 96.38 85 ALA A N 1
ATOM 649 C CA . ALA A 1 85 ? -11.169 -1.430 5.908 1.00 96.38 85 ALA A CA 1
ATOM 650 C C . ALA A 1 85 ? -10.571 -2.711 6.516 1.00 96.38 85 ALA A C 1
ATOM 652 O O . ALA A 1 85 ? -11.302 -3.500 7.119 1.00 96.38 85 ALA A O 1
ATOM 653 N N . TRP A 1 86 ? -9.253 -2.912 6.400 1.00 96.81 86 TRP A N 1
ATOM 654 C CA . TRP A 1 86 ? -8.569 -4.036 7.041 1.00 96.81 86 TRP A CA 1
ATOM 655 C C . TRP A 1 86 ? -8.565 -3.938 8.567 1.00 96.81 86 TRP A C 1
ATOM 657 O O . TRP A 1 86 ? -8.872 -4.919 9.241 1.00 96.81 86 TRP A O 1
ATOM 667 N N . LEU A 1 87 ? -8.259 -2.762 9.124 1.00 96.56 87 LEU A N 1
ATOM 668 C CA . LEU A 1 87 ? -8.246 -2.562 10.578 1.00 96.56 87 LEU A CA 1
ATOM 669 C C . LEU A 1 87 ? -9.650 -2.649 11.193 1.00 96.56 87 LEU A C 1
ATOM 671 O O . LEU A 1 87 ? -9.771 -3.000 12.365 1.00 96.56 87 LEU A O 1
ATOM 675 N N . SER A 1 88 ? -10.693 -2.386 10.401 1.00 95.50 88 SER A N 1
ATOM 676 C CA . SER A 1 88 ? -12.108 -2.524 10.771 1.00 95.50 88 SER A CA 1
ATOM 677 C C . SER A 1 88 ? -12.686 -3.929 10.540 1.00 95.50 88 SER A C 1
ATOM 679 O O . SER A 1 88 ? -13.890 -4.115 10.686 1.00 95.50 88 SER A O 1
ATOM 681 N N . GLY A 1 89 ? -11.857 -4.922 10.194 1.00 93.94 89 GLY A N 1
ATOM 682 C CA . GLY A 1 89 ? -12.254 -6.335 10.166 1.00 93.94 89 GLY A CA 1
ATOM 683 C C . GLY A 1 89 ? -12.346 -6.973 8.781 1.00 93.94 89 GLY A C 1
ATOM 684 O O . GLY A 1 89 ? -12.603 -8.173 8.689 1.00 93.94 89 GLY A O 1
ATOM 685 N N . THR A 1 90 ? -12.091 -6.238 7.694 1.00 94.81 90 THR A N 1
ATOM 686 C CA . THR A 1 90 ? -11.954 -6.890 6.385 1.00 94.81 90 THR A CA 1
ATOM 687 C C . THR A 1 90 ? -10.652 -7.687 6.318 1.00 94.81 90 THR A C 1
ATOM 689 O O . THR A 1 90 ? -9.601 -7.215 6.748 1.00 94.81 90 THR A O 1
ATOM 692 N N . ALA A 1 91 ? -10.678 -8.873 5.710 1.00 94.69 91 ALA A N 1
ATOM 693 C CA . ALA A 1 91 ? -9.476 -9.676 5.529 1.00 94.69 91 ALA A CA 1
ATOM 694 C C . ALA A 1 91 ? -8.377 -8.922 4.748 1.00 94.69 91 ALA A C 1
ATOM 696 O O . ALA A 1 91 ? -8.607 -8.351 3.677 1.00 94.69 91 ALA A O 1
ATOM 697 N N . ASN A 1 92 ? -7.156 -8.946 5.288 1.00 94.62 92 ASN A N 1
ATOM 698 C CA . ASN A 1 92 ? -5.967 -8.389 4.649 1.00 94.62 92 ASN A CA 1
ATOM 699 C C . ASN A 1 92 ? -5.266 -9.459 3.803 1.00 94.62 92 ASN A C 1
ATOM 701 O O . ASN A 1 92 ? -4.407 -10.196 4.291 1.00 94.62 92 ASN A O 1
ATOM 705 N N . TYR A 1 93 ? -5.600 -9.504 2.517 1.00 93.50 93 TYR A N 1
ATOM 706 C CA . TYR A 1 93 ? -4.939 -10.360 1.528 1.00 93.50 93 TYR A CA 1
ATOM 707 C C . TYR A 1 93 ? -3.822 -9.652 0.747 1.00 93.50 93 TYR A C 1
ATOM 709 O O . TYR A 1 93 ? -3.316 -10.184 -0.240 1.00 93.50 93 TYR A O 1
ATOM 717 N N . GLY A 1 94 ? -3.425 -8.450 1.170 1.00 93.06 94 GLY A N 1
ATOM 718 C CA . GLY A 1 94 ? -2.423 -7.645 0.482 1.00 93.06 94 GLY A CA 1
ATOM 719 C C . GLY A 1 94 ? -2.939 -6.917 -0.765 1.00 93.06 94 GLY A C 1
ATOM 720 O O . GLY A 1 94 ? -4.143 -6.791 -1.002 1.00 93.06 94 GLY A O 1
ATOM 721 N N . LEU A 1 95 ? -1.985 -6.404 -1.539 1.00 93.19 95 LEU A N 1
ATOM 722 C CA . LEU A 1 95 ? -2.180 -5.555 -2.709 1.00 93.19 95 LEU A CA 1
ATOM 723 C C . LEU A 1 95 ? -1.564 -6.184 -3.960 1.00 93.19 95 LEU A C 1
ATOM 725 O O . LEU A 1 95 ? -0.468 -6.758 -3.911 1.00 93.19 95 LEU A O 1
ATOM 729 N N . THR A 1 96 ? -2.224 -5.990 -5.097 1.00 91.56 96 THR A N 1
ATOM 730 C CA . THR A 1 96 ? -1.625 -6.115 -6.428 1.00 91.56 96 THR A CA 1
ATOM 731 C C . THR A 1 96 ? -1.247 -4.732 -6.943 1.00 91.56 96 THR A C 1
ATOM 733 O O . THR A 1 96 ? -1.998 -3.776 -6.760 1.00 91.56 96 THR A O 1
ATOM 736 N N . LEU A 1 97 ? -0.076 -4.638 -7.576 1.00 89.62 97 LEU A N 1
ATOM 737 C CA . LEU A 1 97 ? 0.366 -3.450 -8.299 1.00 89.62 97 LEU A CA 1
ATOM 738 C C . LEU A 1 97 ? 0.243 -3.723 -9.788 1.00 89.62 97 LEU A C 1
ATOM 740 O O . LEU A 1 97 ? 0.803 -4.706 -10.275 1.00 89.62 97 LEU A O 1
ATOM 744 N N . ILE A 1 98 ? -0.501 -2.876 -10.486 1.00 86.12 98 ILE A N 1
ATOM 745 C CA . ILE A 1 98 ? -0.787 -3.037 -11.911 1.00 86.12 98 ILE A CA 1
ATOM 746 C C . ILE A 1 98 ? -0.588 -1.689 -12.589 1.00 86.12 98 ILE A C 1
ATOM 748 O O . ILE A 1 98 ? -1.010 -0.666 -12.063 1.00 86.12 98 ILE A O 1
ATOM 752 N N . GLN A 1 99 ? 0.071 -1.675 -13.743 1.00 85.31 99 GLN A N 1
ATOM 753 C CA . GLN A 1 99 ? 0.134 -0.475 -14.567 1.00 85.31 99 GLN A CA 1
ATOM 754 C C . GLN A 1 99 ? -1.256 -0.165 -15.132 1.00 85.31 99 GLN A C 1
ATOM 756 O O . GLN A 1 99 ? -1.907 -1.044 -15.697 1.00 85.31 99 GLN A O 1
ATOM 761 N N . ASP A 1 100 ? -1.687 1.083 -14.991 1.00 85.56 100 ASP A N 1
ATOM 762 C CA . ASP A 1 100 ? -2.912 1.564 -15.615 1.00 85.56 100 ASP A CA 1
ATOM 763 C C . ASP A 1 100 ? -2.748 1.615 -17.141 1.00 85.56 100 ASP A C 1
ATOM 765 O O . ASP A 1 100 ? -1.679 1.975 -17.643 1.00 85.56 100 ASP A O 1
ATOM 769 N N . GLY A 1 101 ? -3.788 1.223 -17.878 1.00 77.25 101 GLY A N 1
ATOM 770 C CA . GLY A 1 101 ? -3.739 1.139 -19.339 1.00 77.25 101 GLY A CA 1
ATOM 771 C C . GLY A 1 101 ? -2.644 0.199 -19.855 1.00 77.25 101 GLY A C 1
ATOM 772 O O . GLY A 1 101 ? -1.795 0.625 -20.632 1.00 77.25 101 GLY A O 1
ATOM 773 N N . LEU A 1 102 ? -2.641 -1.059 -19.391 1.00 65.50 102 LEU A N 1
ATOM 774 C CA . LEU A 1 102 ? -1.674 -2.116 -19.737 1.00 65.50 102 LEU A CA 1
ATOM 775 C C . LEU A 1 102 ? -1.163 -2.028 -21.189 1.00 65.50 102 LEU A C 1
ATOM 777 O O . LEU A 1 102 ? -1.876 -2.374 -22.131 1.00 65.50 102 LEU A O 1
ATOM 781 N N . THR A 1 103 ? 0.097 -1.622 -21.363 1.00 64.94 103 THR A N 1
ATOM 782 C CA . THR A 1 103 ? 0.786 -1.625 -22.661 1.00 64.94 103 THR A CA 1
ATOM 783 C C . THR A 1 103 ? 1.788 -2.780 -22.742 1.00 64.94 103 THR A C 1
ATOM 785 O O . THR A 1 103 ? 2.052 -3.475 -21.760 1.00 64.94 103 THR A O 1
ATOM 788 N N . THR A 1 104 ? 2.347 -3.026 -23.929 1.00 58.66 104 THR A N 1
ATOM 789 C CA . THR A 1 104 ? 3.458 -3.977 -24.122 1.00 58.66 104 THR A CA 1
ATOM 790 C C . THR A 1 104 ? 4.812 -3.417 -23.679 1.00 58.66 104 THR A C 1
ATOM 792 O O . THR A 1 104 ? 5.786 -4.165 -23.637 1.00 58.66 104 THR A O 1
ATOM 795 N N . ALA A 1 105 ? 4.890 -2.125 -23.344 1.00 61.41 105 ALA A N 1
ATOM 796 C CA . ALA A 1 105 ? 6.097 -1.515 -22.807 1.00 61.41 105 ALA A CA 1
ATOM 797 C C . ALA A 1 105 ? 6.274 -1.895 -21.332 1.00 61.41 105 ALA A C 1
ATOM 799 O O . ALA A 1 105 ? 5.303 -1.997 -20.579 1.00 61.41 105 ALA A O 1
ATOM 800 N N . ARG A 1 106 ? 7.528 -2.079 -20.908 1.00 62.50 106 ARG A N 1
ATOM 801 C CA . ARG A 1 106 ? 7.848 -2.282 -19.492 1.00 62.50 106 ARG A CA 1
ATOM 802 C C . ARG A 1 106 ? 7.344 -1.083 -18.675 1.00 62.50 106 ARG A C 1
ATOM 804 O O . ARG A 1 106 ? 7.562 0.061 -19.067 1.00 62.50 106 ARG A O 1
ATOM 811 N N . GLY A 1 107 ? 6.660 -1.370 -17.563 1.00 70.25 107 GLY A N 1
ATOM 812 C CA . GLY A 1 107 ? 6.284 -0.425 -16.498 1.00 70.25 107 GLY A CA 1
ATOM 813 C C . GLY A 1 107 ? 7.349 -0.379 -15.393 1.00 70.25 107 GLY A C 1
ATOM 814 O O . GLY A 1 107 ? 8.323 -1.112 -15.482 1.00 70.25 107 GLY A O 1
ATOM 815 N N . LYS A 1 108 ? 7.220 0.507 -14.394 1.00 79.31 108 LYS A N 1
ATOM 816 C CA . LYS A 1 108 ? 8.301 0.845 -13.433 1.00 79.31 108 LYS A CA 1
ATOM 817 C C . LYS A 1 108 ? 8.902 -0.363 -12.696 1.00 79.31 108 LYS A C 1
ATOM 819 O O . LYS A 1 108 ? 8.223 -1.350 -12.434 1.00 79.31 108 LYS A O 1
ATOM 824 N N . VAL A 1 109 ? 10.152 -0.210 -12.261 1.00 82.50 109 VAL A N 1
ATOM 825 C CA . VAL A 1 109 ? 10.861 -1.188 -11.421 1.00 82.50 109 VAL A CA 1
ATOM 826 C C . VAL A 1 109 ? 11.004 -0.666 -10.000 1.00 82.50 109 VAL A C 1
ATOM 828 O O . VAL A 1 109 ? 11.321 0.513 -9.797 1.00 82.50 109 VAL A O 1
ATOM 831 N N . PHE A 1 110 ? 10.789 -1.540 -9.011 1.00 87.81 110 PHE A N 1
ATOM 832 C CA . PHE A 1 110 ? 10.851 -1.197 -7.586 1.00 87.81 110 PHE A CA 1
ATOM 833 C C . PHE A 1 110 ? 11.727 -2.153 -6.774 1.00 87.81 110 PHE A C 1
ATOM 835 O O . PHE A 1 110 ? 11.744 -3.369 -6.980 1.00 87.81 110 PHE A O 1
ATOM 842 N N . LYS A 1 111 ? 12.419 -1.610 -5.766 1.00 89.31 111 LYS A N 1
ATOM 843 C CA .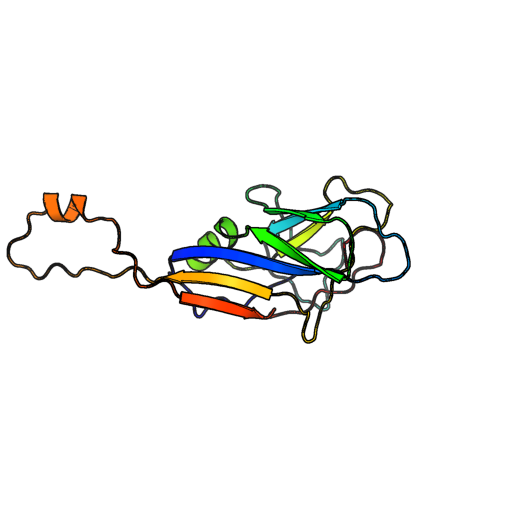 LYS A 1 111 ? 13.167 -2.418 -4.795 1.00 89.31 111 LYS A CA 1
ATOM 844 C C . LYS A 1 111 ? 12.229 -3.317 -3.989 1.00 89.31 111 LYS A C 1
ATOM 846 O O . LYS A 1 111 ? 11.163 -2.906 -3.540 1.00 89.31 111 LYS A O 1
ATOM 851 N N . LYS A 1 112 ? 12.674 -4.558 -3.773 1.00 83.38 112 LYS A N 1
ATOM 852 C CA . LYS A 1 112 ? 11.903 -5.626 -3.111 1.00 83.38 112 LYS A CA 1
ATOM 853 C C . LYS A 1 112 ? 12.362 -5.893 -1.675 1.00 83.38 112 LYS A C 1
ATOM 855 O O . LYS A 1 112 ? 11.596 -6.425 -0.879 1.00 83.38 112 LYS A O 1
ATOM 860 N N . SER A 1 113 ? 13.604 -5.546 -1.348 1.00 85.88 113 SER A N 1
ATOM 861 C CA . SER A 1 113 ? 14.262 -5.884 -0.082 1.00 85.88 113 SER A CA 1
ATOM 862 C C . SER A 1 113 ? 15.331 -4.849 0.300 1.00 85.88 113 SER A C 1
ATOM 864 O O . SER A 1 113 ? 15.642 -3.935 -0.470 1.00 85.88 113 SER A O 1
ATOM 866 N N . GLY A 1 114 ? 15.885 -4.993 1.507 1.00 89.00 114 GLY A N 1
ATOM 867 C CA . GLY A 1 114 ? 16.917 -4.107 2.050 1.00 89.00 114 GLY A CA 1
ATOM 868 C C . GLY A 1 114 ? 16.369 -2.766 2.545 1.00 89.00 114 GLY A C 1
ATOM 869 O O . GLY A 1 114 ? 15.181 -2.632 2.830 1.00 89.00 114 GLY A O 1
ATOM 870 N N . ALA A 1 115 ? 17.241 -1.757 2.628 1.00 90.12 115 ALA A N 1
ATOM 871 C CA . ALA A 1 115 ? 16.904 -0.424 3.146 1.00 90.12 115 ALA A CA 1
ATOM 872 C C . ALA A 1 115 ? 15.783 0.291 2.361 1.00 90.12 115 ALA A C 1
ATOM 874 O O . ALA A 1 115 ? 15.104 1.165 2.896 1.00 90.12 115 ALA A O 1
ATOM 875 N N . TYR A 1 116 ? 15.569 -0.115 1.108 1.00 91.94 116 TYR A N 1
ATOM 876 C CA . TYR A 1 116 ? 14.572 0.439 0.193 1.00 91.94 116 TYR A CA 1
ATOM 877 C C . TYR A 1 116 ? 13.413 -0.534 -0.087 1.00 91.94 116 TYR A C 1
ATOM 879 O O . TYR A 1 116 ? 12.708 -0.387 -1.083 1.00 91.94 116 TYR A O 1
ATOM 887 N N . ALA A 1 117 ? 13.229 -1.555 0.760 1.00 90.75 117 ALA A N 1
ATOM 888 C CA . ALA A 1 117 ? 12.105 -2.483 0.654 1.00 90.75 117 ALA A CA 1
ATOM 889 C C . ALA A 1 117 ? 10.749 -1.754 0.752 1.00 90.75 117 ALA A C 1
ATOM 891 O O . ALA A 1 117 ? 10.683 -0.683 1.357 1.00 90.75 117 ALA A O 1
ATOM 892 N N . PRO A 1 118 ? 9.653 -2.342 0.237 1.00 95.31 118 PRO A N 1
ATOM 893 C 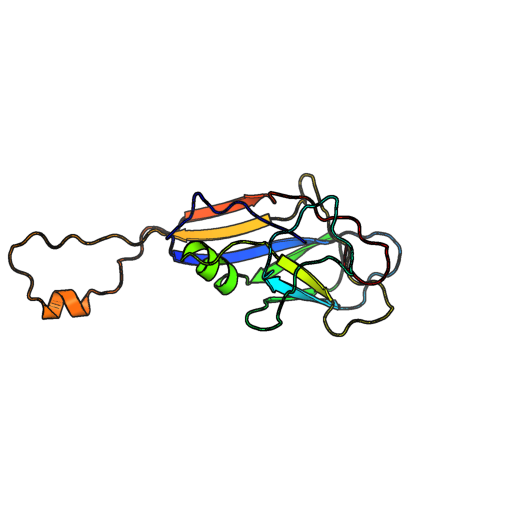CA . PRO A 1 118 ? 8.318 -1.764 0.355 1.00 95.31 118 PRO A CA 1
ATOM 894 C C . PRO A 1 118 ? 7.917 -1.468 1.804 1.00 95.31 118 PRO A C 1
ATOM 896 O O . PRO A 1 118 ? 8.111 -2.298 2.700 1.00 95.31 118 PRO A O 1
ATOM 899 N N . GLN A 1 119 ? 7.314 -0.299 2.016 1.00 96.88 119 GLN A N 1
ATOM 900 C CA . GLN A 1 119 ? 6.891 0.182 3.332 1.00 96.88 119 GLN A CA 1
ATOM 901 C C . GLN A 1 119 ? 5.425 0.602 3.321 1.00 96.88 119 GLN A C 1
ATOM 903 O O . GLN A 1 119 ? 4.941 1.165 2.342 1.00 96.88 119 GLN A O 1
ATOM 908 N N . LEU A 1 120 ? 4.748 0.405 4.448 1.00 97.69 120 LEU A N 1
ATOM 909 C CA . LEU A 1 120 ? 3.495 1.079 4.759 1.00 97.69 120 LEU A CA 1
ATOM 910 C C . LEU A 1 120 ? 3.751 2.085 5.884 1.00 97.69 120 LEU A C 1
ATOM 912 O O . LEU A 1 120 ? 4.113 1.695 6.994 1.00 97.69 120 LEU A O 1
ATOM 916 N N . VAL A 1 121 ? 3.582 3.374 5.600 1.00 98.25 121 VAL A N 1
ATOM 917 C CA . VAL A 1 121 ? 3.649 4.444 6.602 1.00 98.25 121 VAL A CA 1
ATOM 918 C C . VAL A 1 121 ? 2.238 4.719 7.094 1.00 98.25 121 VAL A C 1
ATOM 920 O O . VAL A 1 121 ? 1.394 5.160 6.319 1.00 98.25 121 VAL A O 1
ATOM 923 N N . LEU A 1 122 ? 1.985 4.421 8.363 1.00 98.00 122 LEU A N 1
ATOM 924 C CA . LEU A 1 122 ? 0.680 4.465 9.004 1.00 98.00 122 LEU A CA 1
ATOM 925 C C . LEU A 1 122 ? 0.672 5.523 10.110 1.00 98.00 122 LEU A C 1
ATOM 927 O O . LEU A 1 122 ? 1.423 5.399 11.076 1.00 98.00 122 LEU A O 1
ATOM 931 N N . ASP A 1 123 ? -0.222 6.500 9.993 1.00 97.25 123 ASP A N 1
ATOM 932 C CA . ASP A 1 123 ? -0.590 7.407 11.078 1.00 97.25 123 ASP A CA 1
ATOM 933 C C . ASP A 1 123 ? -1.972 7.010 11.599 1.00 97.25 123 ASP A C 1
ATOM 935 O O . ASP A 1 123 ? -2.921 6.880 10.821 1.00 97.25 123 ASP A O 1
ATOM 939 N N . TYR A 1 124 ? -2.100 6.793 12.904 1.00 95.25 124 TYR A N 1
ATOM 940 C CA . TYR A 1 124 ? -3.270 6.140 13.484 1.00 95.25 124 TYR A CA 1
ATOM 941 C C . TYR A 1 124 ? -3.457 6.479 14.962 1.00 95.25 124 TYR A C 1
ATOM 943 O O . TYR A 1 124 ? -2.527 6.910 15.640 1.00 95.25 124 TYR A O 1
ATOM 951 N N . TYR A 1 1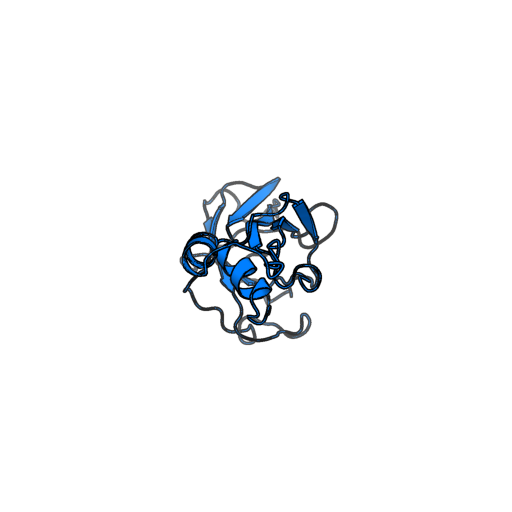25 ? -4.664 6.268 15.470 1.00 92.12 125 TYR A N 1
ATOM 952 C CA . TYR A 1 125 ? -4.982 6.392 16.888 1.00 92.12 125 TYR A CA 1
ATOM 953 C C . TYR A 1 125 ? -6.040 5.365 17.289 1.00 92.12 125 TYR A C 1
ATOM 955 O O . TYR A 1 125 ? -6.726 4.785 16.447 1.00 92.12 125 TYR A O 1
ATOM 963 N N . TRP A 1 126 ? -6.193 5.145 18.590 1.00 88.69 126 TRP A N 1
ATOM 964 C CA . TRP A 1 126 ? -7.213 4.262 19.133 1.00 88.69 126 TRP A CA 1
ATOM 965 C C . TRP A 1 126 ? -8.350 5.127 19.652 1.00 88.69 126 TRP A C 1
ATOM 967 O O . TRP A 1 126 ? -8.088 6.127 20.328 1.00 88.69 126 TRP A O 1
ATOM 977 N N . PRO A 1 127 ? -9.601 4.770 19.340 1.00 81.50 127 PRO A N 1
ATOM 978 C CA . PRO A 1 127 ? -10.743 5.488 19.868 1.00 81.50 127 PRO A CA 1
ATOM 979 C C . PRO A 1 127 ? -10.755 5.367 21.394 1.00 81.50 127 PRO A C 1
ATOM 981 O O . PRO A 1 127 ? -10.711 4.259 21.937 1.00 81.50 127 PRO A O 1
ATOM 984 N N . VAL A 1 128 ? -10.834 6.500 22.092 1.00 74.06 128 VAL A N 1
ATOM 985 C CA . VAL A 1 128 ? -11.030 6.488 23.542 1.00 74.06 128 VAL A CA 1
ATOM 986 C C . VAL A 1 128 ? -12.484 6.117 23.809 1.00 74.06 128 VAL A C 1
ATOM 988 O O . VAL A 1 128 ? -13.408 6.822 23.402 1.00 74.06 128 VAL A O 1
ATOM 991 N N . LYS A 1 129 ? -12.701 4.993 24.497 1.00 66.19 129 LYS A N 1
ATOM 992 C CA . LYS A 1 129 ? -14.025 4.654 25.021 1.00 66.19 129 LYS A CA 1
ATOM 993 C C . LYS A 1 129 ? -14.281 5.539 26.236 1.00 66.19 129 LYS A C 1
ATOM 995 O O . LYS A 1 129 ? -13.693 5.314 27.289 1.00 66.19 129 LYS A O 1
ATOM 1000 N N . ILE A 1 130 ? -15.149 6.536 26.099 1.00 57.50 130 ILE A N 1
ATOM 1001 C CA . ILE A 1 130 ? -15.657 7.270 27.258 1.00 57.50 130 ILE A CA 1
ATOM 1002 C C . ILE A 1 130 ? -16.695 6.363 27.921 1.00 57.50 130 ILE A C 1
ATOM 1004 O O . ILE A 1 130 ? -17.805 6.198 27.418 1.00 57.50 130 ILE A O 1
ATOM 1008 N N . ALA A 1 131 ? -16.315 5.712 29.019 1.00 55.78 131 ALA A N 1
ATOM 1009 C CA . ALA A 1 131 ? -17.283 5.032 29.865 1.00 55.78 131 ALA A CA 1
ATOM 1010 C C . ALA A 1 131 ? -18.089 6.108 30.601 1.00 55.78 131 ALA A C 1
ATOM 1012 O O . ALA A 1 131 ? -17.531 6.860 31.398 1.00 55.78 131 ALA A O 1
ATOM 1013 N N . ALA A 1 132 ? -19.391 6.201 30.332 1.00 53.00 132 ALA A N 1
ATOM 1014 C CA . ALA A 1 132 ? -20.277 6.980 31.183 1.00 53.00 132 ALA A CA 1
ATOM 1015 C C . ALA A 1 132 ? -20.290 6.314 32.568 1.00 53.00 132 ALA A C 1
ATOM 1017 O O . ALA A 1 132 ? -20.853 5.228 32.724 1.00 53.00 132 ALA A O 1
ATOM 1018 N N . SER A 1 133 ? -19.660 6.932 33.572 1.00 47.00 133 SER A N 1
ATOM 1019 C CA . SER A 1 133 ? -20.004 6.606 34.952 1.00 47.00 133 SER A CA 1
ATOM 1020 C C . SER A 1 133 ? -21.460 7.027 35.142 1.00 47.00 133 SER A C 1
ATOM 1022 O O . SER A 1 133 ? -21.874 8.113 34.730 1.00 47.00 133 SER A O 1
ATOM 1024 N N . GLN A 1 134 ? -22.287 6.120 35.658 1.00 45.47 134 GLN A N 1
ATOM 1025 C CA . GLN A 1 134 ? -23.691 6.417 35.905 1.00 45.47 134 GLN A CA 1
ATOM 1026 C C . GLN A 1 134 ? -23.788 7.518 36.965 1.00 45.47 134 GLN A C 1
ATOM 1028 O O . GLN A 1 134 ? -23.652 7.263 38.156 1.00 45.47 134 GLN A O 1
ATOM 1033 N N . GLY A 1 135 ? -23.981 8.753 36.509 1.00 50.75 135 GLY A N 1
ATOM 1034 C CA . GLY A 1 135 ? -24.100 9.924 37.367 1.00 50.75 135 GLY A CA 1
ATOM 1035 C C . GLY A 1 135 ? -24.118 11.218 36.560 1.00 50.75 135 GLY A C 1
ATOM 1036 O O . GLY A 1 135 ? -23.120 11.922 36.500 1.00 50.75 135 GLY A O 1
ATOM 1037 N N . GLY A 1 136 ? -25.257 11.538 35.936 1.00 52.84 136 GLY A N 1
ATOM 1038 C CA . GLY A 1 136 ? -25.605 12.933 35.622 1.00 52.84 136 GLY A CA 1
ATOM 1039 C C . GLY A 1 136 ? -25.505 13.431 34.175 1.00 52.84 136 GLY A C 1
ATOM 1040 O O . GLY A 1 136 ? -25.921 14.559 33.930 1.00 52.84 136 GLY A O 1
ATOM 1041 N N . ILE A 1 137 ? -25.049 12.647 33.194 1.00 51.94 137 ILE A N 1
ATOM 1042 C CA . ILE A 1 137 ? -25.106 13.064 31.777 1.00 51.94 137 ILE A CA 1
ATOM 1043 C C . ILE A 1 137 ? -26.333 12.474 31.073 1.00 51.94 137 ILE A C 1
ATOM 1045 O O . ILE A 1 137 ? -26.537 11.259 31.050 1.00 51.94 137 ILE A O 1
ATOM 1049 N N . SER A 1 138 ? -27.189 13.343 30.522 1.00 54.56 138 SER A N 1
ATOM 1050 C CA . SER A 1 138 ? -28.414 12.925 29.835 1.00 54.56 138 SER A CA 1
ATOM 1051 C C . SER A 1 138 ? -28.076 12.107 28.582 1.00 54.56 138 SER A C 1
ATOM 1053 O O . SER A 1 138 ? -27.105 12.384 27.873 1.00 54.56 138 SER A O 1
ATOM 1055 N N . LYS A 1 139 ? -28.899 11.096 28.271 1.00 52.91 139 LYS A N 1
ATOM 1056 C CA . LYS A 1 139 ? -28.725 10.222 27.091 1.00 52.91 139 LYS A CA 1
ATOM 1057 C C . LYS A 1 139 ? -28.638 11.003 25.765 1.00 52.91 139 LYS A C 1
ATOM 1059 O O . LYS A 1 139 ? -28.067 10.493 24.802 1.00 52.91 139 LYS A O 1
ATOM 1064 N N . GLN A 1 140 ? -29.164 12.235 25.724 1.00 48.16 140 GLN A N 1
ATOM 1065 C CA . GLN A 1 140 ? -29.040 13.149 24.586 1.00 48.16 140 GLN A CA 1
ATOM 1066 C C . GLN A 1 140 ? -27.643 13.777 24.475 1.00 48.16 140 GLN A C 1
ATOM 1068 O O . GLN A 1 140 ? -27.100 13.774 23.378 1.00 48.16 140 GLN A O 1
ATOM 1073 N N . VAL A 1 141 ? -27.009 14.209 25.573 1.00 52.19 141 VAL A N 1
ATOM 1074 C CA . VAL A 1 141 ? -25.613 14.701 25.545 1.00 52.19 141 VAL A CA 1
ATOM 1075 C C . VAL A 1 141 ? -24.642 13.554 25.232 1.00 52.19 141 VAL A C 1
ATOM 1077 O O . VAL A 1 141 ? -23.705 13.728 24.460 1.00 52.19 141 VAL A O 1
ATOM 1080 N N . LEU A 1 142 ? -24.930 12.343 25.723 1.00 49.91 142 LEU A N 1
ATOM 1081 C CA . LEU A 1 142 ? -24.179 11.128 25.382 1.00 49.91 142 LEU A CA 1
ATOM 1082 C C . LEU A 1 142 ? -24.326 10.737 23.897 1.00 49.91 142 LEU A C 1
ATOM 1084 O O . LEU A 1 142 ? -23.376 10.229 23.307 1.00 49.91 142 LEU A O 1
ATOM 1088 N N . SER A 1 143 ? -25.483 11.023 23.278 1.00 45.28 143 SER A N 1
ATOM 1089 C CA . SER A 1 143 ? -25.710 10.797 21.840 1.00 45.28 143 SER A CA 1
ATOM 1090 C C . SER A 1 143 ? -25.108 11.881 20.939 1.00 45.28 143 SER A C 1
ATOM 1092 O O . SER A 1 143 ? -24.842 11.632 19.768 1.00 45.28 143 SER A O 1
ATOM 1094 N N . MET A 1 144 ? -24.849 13.072 21.483 1.00 45.28 144 MET A N 1
ATOM 1095 C CA . MET A 1 144 ? -24.124 14.153 20.801 1.00 45.28 144 MET A CA 1
ATOM 1096 C C . MET A 1 144 ? -22.595 13.982 20.911 1.00 45.28 144 MET A C 1
ATOM 1098 O O . MET A 1 144 ? -21.857 14.548 20.112 1.00 45.28 144 MET A O 1
ATOM 1102 N N . MET A 1 145 ? -22.118 13.157 21.856 1.00 46.31 145 MET A N 1
ATOM 1103 C CA . MET A 1 145 ? -20.711 12.771 22.057 1.00 46.31 145 MET A CA 1
ATOM 1104 C C . MET A 1 145 ? -20.310 11.463 21.337 1.00 46.31 145 MET A C 1
ATOM 1106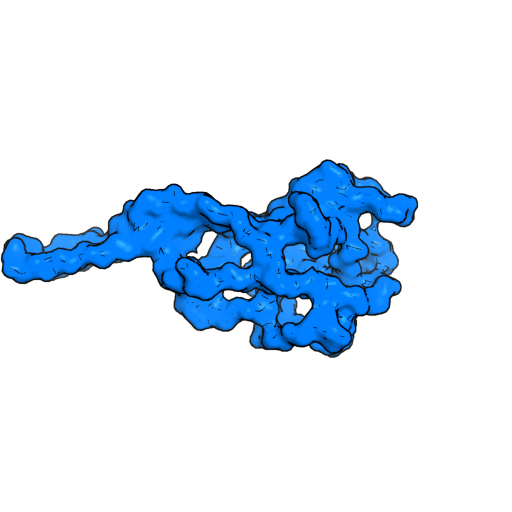 O O . MET A 1 145 ? -19.242 10.920 21.616 1.00 46.31 145 MET A O 1
ATOM 1110 N N . ILE A 1 146 ? -21.110 10.934 20.398 1.00 43.50 146 ILE A N 1
ATOM 1111 C CA . ILE A 1 146 ? -20.784 9.702 19.635 1.00 43.50 146 ILE A CA 1
ATOM 1112 C C . ILE A 1 146 ? -19.780 9.991 18.498 1.00 43.50 146 ILE A C 1
ATOM 1114 O O . ILE A 1 146 ? -19.904 9.514 17.373 1.00 43.50 146 ILE A O 1
ATOM 1118 N N . ALA A 1 147 ? -18.747 10.771 18.786 1.00 45.38 147 ALA A N 1
ATOM 1119 C CA . ALA A 1 147 ? -17.468 10.623 18.118 1.00 45.38 147 ALA A CA 1
ATOM 1120 C C . ALA A 1 147 ? -16.512 10.118 19.200 1.00 45.38 147 ALA A C 1
ATOM 1122 O O . ALA A 1 147 ? -16.336 10.814 20.203 1.00 45.38 147 ALA A O 1
ATOM 1123 N N . PRO A 1 148 ? -15.912 8.921 19.064 1.00 53.75 148 PRO A N 1
ATOM 1124 C CA . PRO A 1 148 ? -14.836 8.539 19.961 1.00 53.75 148 PRO A CA 1
ATOM 1125 C C . PRO A 1 148 ? -13.805 9.666 19.955 1.00 53.75 148 PRO A C 1
ATOM 1127 O O . PRO A 1 148 ? -13.334 10.048 18.882 1.00 53.75 148 PRO A O 1
ATOM 1130 N N . ALA A 1 149 ? -13.490 10.231 21.122 1.00 57.25 149 ALA A N 1
ATOM 1131 C CA . ALA A 1 149 ? -12.456 11.251 21.201 1.00 57.25 149 ALA A CA 1
A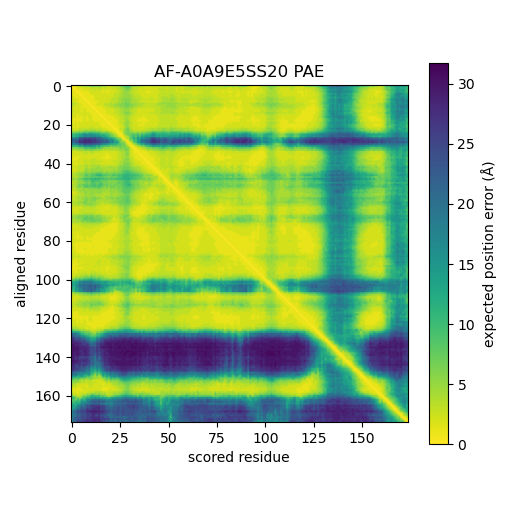TOM 1132 C C . ALA A 1 149 ? -11.173 10.665 20.595 1.00 57.25 149 ALA A C 1
ATOM 1134 O O . ALA A 1 149 ? -10.758 9.554 20.953 1.00 57.25 149 ALA A O 1
ATOM 1135 N N . ALA A 1 150 ? -10.597 11.371 19.619 1.00 63.22 150 ALA A N 1
ATOM 1136 C CA . ALA A 1 150 ? -9.387 10.917 18.961 1.00 63.22 150 ALA A CA 1
ATOM 1137 C C . ALA A 1 150 ? -8.252 10.878 19.988 1.00 63.22 150 ALA A C 1
ATOM 1139 O O . ALA A 1 150 ? -7.925 11.892 20.603 1.00 63.22 150 ALA A O 1
ATOM 1140 N N . GLY A 1 151 ? -7.670 9.695 20.193 1.00 65.44 151 GLY A N 1
ATOM 1141 C CA . GLY A 1 151 ? -6.423 9.570 20.938 1.00 65.44 151 GLY A CA 1
ATOM 1142 C C . GLY A 1 151 ? -5.266 10.280 20.217 1.00 65.44 151 GLY A C 1
ATOM 1143 O O . GLY A 1 151 ? -5.402 10.673 19.054 1.00 65.44 151 GLY A O 1
ATOM 1144 N N . PRO A 1 152 ? -4.101 10.426 20.872 1.00 77.19 152 PRO A N 1
ATOM 1145 C CA . PRO A 1 152 ? -2.920 10.989 20.227 1.00 77.19 152 PRO A CA 1
ATOM 1146 C C . PRO A 1 152 ? -2.542 10.174 18.982 1.00 77.19 152 PRO A C 1
ATOM 1148 O O . PRO A 1 152 ? -2.496 8.941 19.014 1.00 77.19 152 PRO A O 1
ATOM 1151 N N . VAL A 1 153 ? -2.267 10.872 17.876 1.00 86.62 153 VAL A N 1
ATOM 1152 C CA . VAL A 1 153 ? -1.889 10.237 16.609 1.00 86.62 153 VAL A CA 1
ATOM 1153 C C . VAL A 1 153 ? -0.468 9.689 16.715 1.00 86.62 153 VAL A C 1
ATOM 1155 O O . VAL A 1 153 ? 0.488 10.425 16.948 1.00 86.62 153 VAL A O 1
ATOM 1158 N N . SER A 1 154 ? -0.338 8.383 16.520 1.00 91.12 154 SER A N 1
ATOM 1159 C CA . SER A 1 154 ? 0.926 7.655 16.447 1.00 91.12 154 SER A CA 1
ATOM 1160 C C . SER A 1 154 ? 1.335 7.451 14.991 1.00 91.12 154 SER A C 1
ATOM 1162 O O . SER A 1 154 ? 0.477 7.208 14.147 1.00 91.12 154 SER A O 1
ATOM 1164 N N . LYS A 1 155 ? 2.641 7.496 14.700 1.00 94.25 155 LYS A N 1
ATOM 1165 C CA . LYS A 1 155 ? 3.215 7.197 13.377 1.00 94.25 155 LYS A CA 1
ATOM 1166 C C . LYS A 1 155 ? 4.021 5.905 13.419 1.00 94.25 155 LYS A C 1
ATOM 1168 O O . LYS A 1 155 ? 4.850 5.714 14.308 1.00 94.25 155 LYS A O 1
ATOM 1173 N N . LYS A 1 156 ? 3.842 5.041 12.421 1.00 96.75 156 LYS A N 1
ATOM 1174 C CA . LYS A 1 156 ? 4.603 3.801 12.268 1.00 96.75 156 LYS A CA 1
ATOM 1175 C C . LYS A 1 156 ? 4.994 3.540 10.819 1.00 96.75 156 LYS A C 1
ATOM 1177 O O . LYS A 1 156 ? 4.167 3.621 9.922 1.00 96.75 156 LYS A O 1
ATOM 1182 N N . VAL A 1 157 ? 6.244 3.132 10.607 1.00 95.00 157 VAL A N 1
ATOM 1183 C CA . VAL A 1 157 ? 6.693 2.515 9.351 1.00 95.00 157 VAL A CA 1
ATOM 1184 C C . VAL A 1 157 ? 6.666 0.998 9.523 1.00 95.00 157 VAL A C 1
ATOM 1186 O O . VAL A 1 157 ? 7.300 0.460 10.434 1.00 95.00 157 VAL A O 1
ATOM 1189 N N . ILE A 1 158 ? 5.899 0.318 8.677 1.00 94.88 158 ILE A N 1
ATOM 1190 C CA . ILE A 1 158 ? 5.685 -1.129 8.707 1.00 94.88 158 ILE A CA 1
ATOM 1191 C C . ILE A 1 158 ? 6.364 -1.729 7.477 1.00 94.88 158 ILE A C 1
ATOM 1193 O O . ILE A 1 158 ? 6.082 -1.337 6.344 1.00 94.88 158 ILE A O 1
ATOM 1197 N N . GLY A 1 159 ? 7.274 -2.675 7.708 1.00 91.00 159 GLY A N 1
ATOM 1198 C CA . GLY A 1 159 ? 7.936 -3.424 6.644 1.00 91.00 159 GLY A CA 1
ATOM 1199 C C . GLY A 1 159 ? 7.023 -4.489 6.040 1.00 91.00 159 GLY A C 1
ATOM 1200 O O . GLY A 1 159 ? 6.111 -5.006 6.687 1.00 91.00 159 GLY A O 1
ATOM 1201 N N . MET A 1 160 ? 7.277 -4.821 4.782 1.00 88.31 160 MET A N 1
ATOM 1202 C CA . MET A 1 160 ? 6.568 -5.878 4.069 1.00 88.31 160 MET A CA 1
ATOM 1203 C C . MET A 1 160 ? 6.737 -7.254 4.739 1.00 88.31 160 MET A C 1
ATOM 1205 O O . MET A 1 160 ? 7.839 -7.641 5.121 1.00 88.31 160 MET A O 1
AT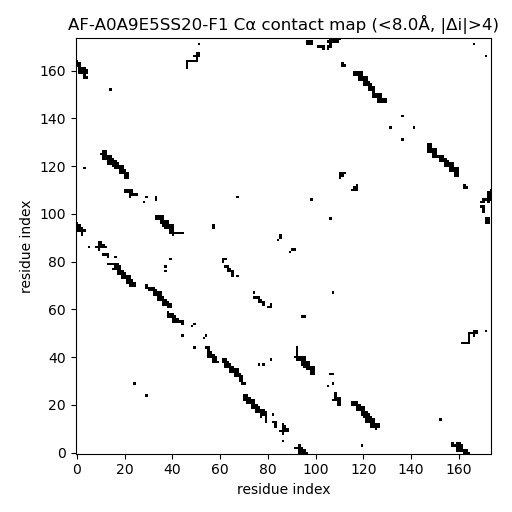OM 1209 N N . LYS A 1 161 ? 5.640 -8.016 4.822 1.00 80.69 161 LYS A N 1
ATOM 1210 C CA . LYS A 1 161 ? 5.589 -9.373 5.390 1.00 80.69 161 LYS A CA 1
ATOM 1211 C C . LYS A 1 161 ? 6.037 -10.455 4.399 1.00 80.69 161 LYS A C 1
ATOM 1213 O O . LYS A 1 161 ? 6.652 -11.434 4.801 1.00 80.69 161 LYS A O 1
ATOM 1218 N N . THR A 1 162 ? 5.717 -10.299 3.114 1.00 63.91 162 THR A N 1
ATOM 1219 C CA . THR A 1 162 ? 6.019 -11.282 2.055 1.00 63.91 162 THR A CA 1
ATOM 1220 C C . THR A 1 162 ? 6.613 -10.603 0.831 1.00 63.91 162 THR A C 1
ATOM 1222 O O . THR A 1 162 ? 5.987 -9.688 0.296 1.00 63.91 162 THR A O 1
ATOM 1225 N N . ALA A 1 163 ? 7.769 -11.079 0.359 1.00 54.00 163 ALA A N 1
ATOM 1226 C CA . ALA A 1 163 ? 8.398 -10.581 -0.862 1.00 54.00 163 ALA A CA 1
ATOM 1227 C C . ALA A 1 163 ? 7.542 -10.826 -2.116 1.00 54.00 163 ALA A C 1
ATOM 1229 O O . ALA A 1 163 ? 6.875 -11.860 -2.205 1.00 54.00 163 ALA A O 1
ATOM 1230 N N . PRO A 1 164 ? 7.539 -9.895 -3.087 1.00 52.28 164 PRO A N 1
ATOM 1231 C CA . PRO A 1 164 ? 6.836 -10.099 -4.341 1.00 52.28 164 PRO A CA 1
ATOM 1232 C C . PRO A 1 164 ? 7.419 -11.270 -5.139 1.00 52.28 164 PRO A C 1
ATOM 1234 O O . PRO A 1 164 ? 8.633 -11.418 -5.261 1.00 52.28 164 PRO A O 1
ATOM 1237 N N . VAL A 1 165 ? 6.519 -12.070 -5.707 1.00 48.31 165 VAL A N 1
ATOM 1238 C CA . VAL A 1 165 ? 6.818 -13.252 -6.527 1.00 48.31 165 VAL A CA 1
ATOM 1239 C C . VAL A 1 165 ? 7.268 -12.834 -7.920 1.00 48.31 165 VAL A C 1
ATOM 1241 O O . VAL A 1 165 ? 6.626 -11.983 -8.540 1.00 48.31 165 VAL A O 1
ATOM 1244 N N . ALA A 1 166 ? 8.340 -13.445 -8.422 1.00 41.62 166 ALA A N 1
ATOM 1245 C CA . ALA A 1 166 ? 8.742 -13.336 -9.817 1.00 41.62 166 ALA A CA 1
ATOM 1246 C C . ALA A 1 166 ? 7.728 -14.082 -10.702 1.00 41.62 166 ALA A C 1
ATOM 1248 O O . ALA A 1 166 ? 7.773 -15.302 -10.818 1.00 41.62 166 ALA A O 1
ATOM 1249 N N . GLY A 1 167 ? 6.794 -13.349 -11.306 1.00 39.31 167 GLY A N 1
ATOM 1250 C CA . GLY A 1 167 ? 6.055 -13.837 -12.469 1.00 39.31 167 GLY A CA 1
ATOM 1251 C C . GLY A 1 167 ? 6.882 -13.621 -13.744 1.00 39.31 167 GLY A C 1
ATOM 1252 O O . GLY A 1 167 ? 7.707 -12.703 -13.762 1.00 39.31 167 GLY A O 1
ATOM 1253 N N . PRO A 1 168 ? 6.688 -14.433 -14.801 1.00 32.88 168 PRO A N 1
ATOM 1254 C CA . PRO A 1 168 ? 7.379 -14.251 -16.070 1.00 32.88 168 PRO A CA 1
ATOM 1255 C C . PRO A 1 168 ? 7.236 -12.808 -16.562 1.00 32.88 168 PRO A C 1
ATOM 1257 O O . PRO A 1 168 ? 6.150 -12.224 -16.602 1.00 32.88 168 PRO A O 1
ATOM 1260 N N . ILE A 1 169 ? 8.400 -12.252 -16.870 1.00 44.19 169 ILE A N 1
ATOM 1261 C CA . ILE A 1 169 ? 8.675 -10.887 -17.292 1.00 44.19 169 ILE A CA 1
ATOM 1262 C C . ILE A 1 169 ? 7.858 -10.620 -18.553 1.00 44.19 169 ILE A C 1
ATOM 1264 O O . ILE A 1 169 ? 8.246 -11.082 -19.617 1.00 44.19 169 ILE A O 1
ATOM 1268 N N . ASN A 1 170 ? 6.717 -9.934 -18.432 1.00 35.34 170 ASN A N 1
ATOM 1269 C CA . ASN A 1 170 ? 6.237 -9.069 -19.515 1.00 35.34 170 ASN A CA 1
ATOM 1270 C C . ASN A 1 170 ? 5.082 -8.121 -19.176 1.00 35.34 170 ASN A C 1
ATOM 1272 O O . ASN A 1 170 ? 4.859 -7.220 -19.972 1.00 35.34 170 ASN A O 1
ATOM 1276 N N . ARG A 1 171 ? 4.335 -8.253 -18.066 1.00 45.03 171 ARG A N 1
ATOM 1277 C CA . ARG A 1 171 ? 3.179 -7.348 -17.806 1.00 45.03 171 ARG A CA 1
ATOM 1278 C C . ARG A 1 171 ? 2.883 -7.038 -16.335 1.00 45.03 171 ARG A C 1
ATOM 1280 O O . ARG A 1 171 ? 1.774 -6.640 -15.991 1.00 45.03 171 ARG A O 1
ATOM 1287 N N . THR A 1 172 ? 3.852 -7.206 -15.441 1.00 38.34 172 THR A N 1
ATOM 1288 C CA . THR A 1 172 ? 3.697 -6.817 -14.032 1.00 38.34 172 THR A CA 1
ATOM 1289 C C . THR A 1 172 ? 4.936 -6.057 -13.602 1.00 38.34 172 THR A C 1
ATOM 1291 O O . THR A 1 172 ? 6.037 -6.589 -13.653 1.00 38.34 172 THR A O 1
ATOM 1294 N N . VAL A 1 173 ? 4.714 -4.800 -13.233 1.00 37.28 173 VAL A N 1
ATOM 1295 C CA . VAL A 1 173 ? 5.670 -3.856 -12.650 1.00 37.28 173 VAL A CA 1
ATOM 1296 C C . VAL A 1 173 ? 6.463 -4.555 -11.540 1.00 37.28 173 VAL A C 1
ATOM 1298 O O . VAL A 1 173 ? 5.917 -4.804 -10.462 1.00 37.28 173 VAL A O 1
ATOM 1301 N N . PHE A 1 174 ? 7.725 -4.890 -11.823 1.00 41.72 174 PHE A N 1
ATOM 1302 C CA . PHE A 1 174 ? 8.751 -5.201 -10.833 1.00 41.72 174 PHE A CA 1
ATOM 1303 C C . PHE A 1 174 ? 10.129 -4.823 -11.302 1.00 41.72 174 PHE A C 1
ATOM 1305 O O . PHE A 1 174 ? 10.535 -5.297 -12.382 1.00 41.72 174 PHE A O 1
#

Nearest PDB structures (foldseek):
  4yci-assembly1_B  TM=6.165E-01  e=1.930E-01  Mus musculus
  1olp-assembly4_D  TM=3.216E-01  e=4.653E+00  Clostridium sardiniense
  1olp-assembly3_C  TM=2.965E-01  e=6.704E+00  Clostridium sardiniense
  4v96-assembly1_AK  TM=2.331E-01  e=6.040E+00  Lactococcus phage TP901-1

Radius of gyration: 19.5 Å; Cα contacts (8 Å, |Δi|>4): 355; chains: 1; bounding box: 48×35×62 Å

Mean predicted aligned error: 9.58 Å

pLDDT: mean 80.05, std 18.49, range [32.88, 98.5]